Protein AF-A0A8D2J0F1-F1 (afdb_monomer)

Solvent-accessible surface area (backbone atoms only — not comparable to full-atom values): 5374 Å² total; per-residue (Å²): 114,68,67,59,53,54,49,50,53,47,52,52,52,50,50,58,51,47,53,54,52,51,52,62,68,49,42,75,72,42,33,85,76,42,97,65,33,72,52,56,63,52,52,52,51,51,52,54,56,55,60,50,48,56,62,48,50,56,52,47,48,48,72,77,38,76,83,76,68,53,67,66,59,53,51,51,50,55,52,55,73,69,48,77,94,61,82,90,74,131

Secondary structure (DSSP, 8-state):
-HHHHHHHHHHHHHHHHHHHHHHHHHHHHHTTTSTTTTHHHHHHHHHHHHHTHHHHHHHHHHHHSTTSS-HHHHHHHHHHHHS-------

InterPro domains:
  IPR009357 Solute carrier family 52, riboflavin transporter [PF06237] (1-83)
  IPR009357 Solute carrier family 52, riboflavin transporter [PTHR12929] (1-83)

Mean predicted aligned error: 9.8 Å

Organism: Varanus komodoensis (NCBI:txid61221)

Radius of gyration: 17.87 Å; Cα contacts (8 Å, |Δi|>4): 16; chains: 1; bounding box: 42×33×48 Å

Structure (mmCIF, N/CA/C/O backbone):
data_AF-A0A8D2J0F1-F1
#
_entry.id   AF-A0A8D2J0F1-F1
#
loop_
_atom_site.group_PDB
_atom_site.id
_atom_site.type_symbol
_atom_site.label_atom_id
_atom_site.label_alt_id
_atom_site.label_comp_id
_atom_site.label_asym_id
_atom_site.label_entity_id
_atom_site.label_seq_id
_atom_site.pdbx_PDB_ins_code
_atom_site.Cartn_x
_atom_site.Cartn_y
_atom_site.Cartn_z
_atom_site.occupancy
_atom_site.B_iso_or_equiv
_atom_site.auth_seq_id
_atom_site.auth_comp_id
_atom_site.auth_asym_id
_atom_site.auth_atom_id
_atom_site.pdbx_PDB_model_num
ATOM 1 N N . MET A 1 1 ? 4.778 8.326 25.122 1.00 62.69 1 MET A N 1
ATOM 2 C CA . MET A 1 1 ? 4.496 7.047 24.438 1.00 62.69 1 MET A CA 1
ATOM 3 C C . MET A 1 1 ? 3.719 7.258 23.139 1.00 62.69 1 MET A C 1
ATOM 5 O O . MET A 1 1 ? 4.237 6.894 22.096 1.00 62.69 1 MET A O 1
ATOM 9 N N . ALA A 1 2 ? 2.550 7.914 23.159 1.00 76.62 2 ALA A N 1
ATOM 10 C CA . ALA A 1 2 ? 1.722 8.117 21.957 1.00 76.62 2 ALA A CA 1
ATOM 11 C C . ALA A 1 2 ? 2.421 8.877 20.808 1.00 76.62 2 ALA A C 1
ATOM 13 O O . ALA A 1 2 ? 2.309 8.479 19.655 1.00 76.62 2 ALA A O 1
ATOM 14 N N . TRP A 1 3 ? 3.206 9.919 21.109 1.00 86.00 3 TRP A N 1
ATOM 15 C CA . TRP A 1 3 ? 3.905 10.718 20.088 1.00 86.00 3 TRP A CA 1
ATOM 16 C C . TRP A 1 3 ? 4.890 9.899 19.239 1.00 86.00 3 TRP A C 1
ATOM 18 O O . TRP A 1 3 ? 4.983 10.111 18.034 1.00 86.00 3 TRP A O 1
ATOM 28 N N . ALA A 1 4 ? 5.591 8.940 19.852 1.00 88.06 4 ALA A N 1
ATOM 29 C CA . ALA A 1 4 ? 6.554 8.092 19.159 1.00 88.06 4 ALA A CA 1
ATOM 30 C C . ALA A 1 4 ? 5.836 7.124 18.213 1.00 88.06 4 ALA A C 1
ATOM 32 O O . ALA A 1 4 ? 6.272 6.935 17.085 1.00 88.06 4 ALA A O 1
ATOM 33 N N . ILE A 1 5 ? 4.690 6.578 18.634 1.00 89.69 5 ILE A N 1
ATOM 34 C CA . ILE A 1 5 ? 3.850 5.727 17.784 1.00 89.69 5 ILE A CA 1
ATOM 35 C C . ILE A 1 5 ? 3.289 6.523 16.603 1.00 89.69 5 ILE A C 1
ATOM 37 O O . ILE A 1 5 ? 3.394 6.065 15.471 1.00 89.69 5 ILE A O 1
ATOM 41 N N . HIS A 1 6 ? 2.768 7.735 16.825 1.00 87.69 6 HIS A N 1
ATOM 42 C CA . HIS A 1 6 ? 2.303 8.591 15.728 1.00 87.69 6 HIS A CA 1
ATOM 43 C C . HIS A 1 6 ? 3.430 8.948 14.750 1.00 87.69 6 HIS A C 1
ATOM 45 O O . HIS A 1 6 ? 3.207 8.929 13.543 1.00 87.69 6 HIS A O 1
ATOM 51 N N . ALA A 1 7 ? 4.642 9.213 15.250 1.00 91.88 7 ALA A N 1
ATOM 52 C CA . ALA A 1 7 ? 5.808 9.466 14.408 1.00 91.88 7 ALA A CA 1
ATOM 53 C C . ALA A 1 7 ? 6.214 8.228 13.594 1.00 91.88 7 ALA A C 1
ATOM 55 O O . ALA A 1 7 ? 6.454 8.349 12.399 1.00 91.88 7 ALA A O 1
ATOM 56 N N . LEU A 1 8 ? 6.242 7.039 14.203 1.00 88.69 8 LEU A N 1
ATOM 57 C CA . LEU A 1 8 ? 6.558 5.784 13.513 1.00 88.69 8 LEU A CA 1
ATOM 58 C C . LEU A 1 8 ? 5.518 5.440 12.444 1.00 88.69 8 LEU A C 1
ATOM 60 O O . LEU A 1 8 ? 5.888 5.082 11.331 1.00 88.69 8 LEU A O 1
ATOM 64 N N . VAL A 1 9 ? 4.228 5.597 12.753 1.00 88.81 9 VAL A N 1
ATOM 65 C CA . VAL A 1 9 ? 3.134 5.402 11.788 1.00 88.81 9 VAL A CA 1
ATOM 66 C C . VAL A 1 9 ? 3.231 6.419 10.651 1.00 88.81 9 VAL A C 1
ATOM 68 O O . VAL A 1 9 ? 3.091 6.048 9.488 1.00 88.81 9 VAL A O 1
ATOM 71 N N . GLY A 1 10 ? 3.525 7.682 10.971 1.00 90.88 10 GLY A N 1
ATOM 72 C CA . GLY A 1 10 ? 3.754 8.732 9.983 1.00 90.88 10 GLY A CA 1
ATOM 73 C C . GLY A 1 10 ? 4.922 8.399 9.059 1.00 90.88 10 GLY A C 1
ATOM 74 O O . GLY A 1 10 ? 4.744 8.387 7.847 1.00 90.88 10 GLY A O 1
ATOM 75 N N . LEU A 1 11 ? 6.081 8.049 9.623 1.00 89.94 11 LEU A N 1
ATOM 76 C CA . LEU A 1 11 ? 7.283 7.672 8.875 1.00 89.94 11 LEU A CA 1
ATOM 77 C C . LEU A 1 11 ? 7.055 6.435 8.000 1.00 89.94 11 LEU A C 1
ATOM 79 O O . LEU A 1 11 ? 7.458 6.436 6.838 1.00 89.94 11 LEU A O 1
ATOM 83 N N . LEU A 1 12 ? 6.376 5.409 8.522 1.00 87.50 12 LEU A N 1
ATOM 84 C CA . LEU A 1 12 ? 6.021 4.202 7.772 1.00 87.50 12 LEU A CA 1
ATOM 85 C C . LEU A 1 12 ? 5.089 4.530 6.596 1.00 87.50 12 LEU A C 1
ATOM 87 O O . LEU A 1 12 ? 5.315 4.068 5.475 1.00 87.50 12 LEU A O 1
ATOM 91 N N . GLY A 1 13 ? 4.070 5.359 6.835 1.00 87.25 13 GLY A N 1
ATOM 92 C CA . GLY A 1 13 ? 3.138 5.812 5.805 1.00 87.25 13 GLY A CA 1
ATOM 93 C C . GLY A 1 13 ? 3.829 6.644 4.725 1.00 87.25 13 GLY A C 1
ATOM 94 O O . GLY A 1 13 ? 3.702 6.347 3.537 1.00 87.25 13 GLY A O 1
ATOM 95 N N . THR A 1 14 ? 4.627 7.641 5.120 1.00 89.81 14 THR A N 1
ATOM 96 C CA . THR A 1 14 ? 5.375 8.484 4.177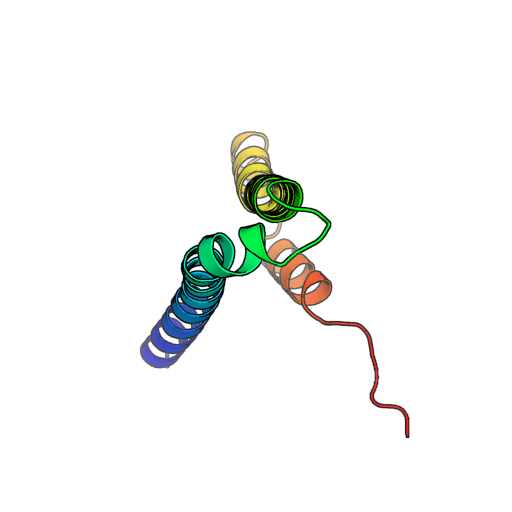 1.00 89.81 14 THR A CA 1
ATOM 97 C C . THR A 1 14 ? 6.441 7.702 3.422 1.00 89.81 14 THR A C 1
ATOM 99 O O . THR A 1 14 ? 6.637 7.961 2.242 1.00 89.81 14 THR A O 1
ATOM 102 N N . GLY A 1 15 ? 7.098 6.726 4.057 1.00 87.69 15 GLY A N 1
ATOM 103 C CA . GLY A 1 15 ? 8.085 5.860 3.411 1.00 87.69 15 GLY A CA 1
ATOM 104 C C . GLY A 1 15 ? 7.456 4.957 2.350 1.00 87.69 15 GLY A C 1
ATOM 105 O O . GLY A 1 15 ? 7.962 4.876 1.233 1.00 87.69 15 GLY A O 1
ATOM 106 N N . SER A 1 16 ? 6.301 4.359 2.662 1.00 86.00 16 SER A N 1
ATOM 107 C CA . SER A 1 16 ? 5.535 3.540 1.710 1.00 86.00 16 SER A CA 1
ATOM 108 C C . SER A 1 16 ? 5.084 4.361 0.496 1.00 86.00 16 SER A C 1
ATOM 110 O O . SER A 1 16 ? 5.216 3.924 -0.646 1.00 86.00 16 SER A O 1
ATOM 112 N N . TRP A 1 17 ? 4.601 5.587 0.726 1.00 85.69 17 TRP A N 1
ATOM 113 C CA . TRP A 1 17 ? 4.189 6.495 -0.346 1.00 85.69 17 TRP A CA 1
ATOM 114 C C . TRP A 1 17 ? 5.376 7.025 -1.163 1.00 85.69 17 TRP A C 1
ATOM 116 O O . TRP A 1 17 ? 5.300 7.103 -2.390 1.00 85.69 17 TRP A O 1
ATOM 126 N N . ALA A 1 18 ? 6.492 7.362 -0.513 1.00 89.50 18 ALA A N 1
ATOM 127 C CA . ALA A 1 18 ? 7.703 7.828 -1.182 1.00 89.50 18 ALA A CA 1
ATOM 128 C C . ALA A 1 18 ? 8.271 6.768 -2.136 1.00 89.50 18 ALA A C 1
ATOM 130 O O . ALA A 1 18 ? 8.663 7.115 -3.247 1.00 89.50 18 ALA A O 1
ATOM 131 N N . ALA A 1 19 ? 8.239 5.488 -1.750 1.00 87.44 19 ALA A N 1
ATOM 132 C CA . ALA A 1 19 ? 8.658 4.386 -2.614 1.00 87.44 19 ALA A CA 1
ATOM 133 C C . ALA A 1 19 ? 7.828 4.319 -3.910 1.00 87.44 19 ALA A C 1
ATOM 135 O O . ALA A 1 19 ? 8.394 4.230 -4.997 1.00 87.44 19 ALA A O 1
ATOM 136 N N . ILE A 1 20 ? 6.498 4.445 -3.815 1.00 87.69 20 ILE A N 1
ATOM 137 C CA . ILE A 1 20 ? 5.611 4.468 -4.990 1.00 87.69 20 ILE A CA 1
ATOM 138 C C . ILE A 1 20 ? 5.944 5.659 -5.900 1.00 87.69 20 ILE A C 1
ATOM 140 O O . ILE A 1 20 ? 6.064 5.490 -7.111 1.00 87.69 20 ILE A O 1
ATOM 144 N N . ASN A 1 21 ? 6.131 6.857 -5.335 1.00 89.56 21 ASN A N 1
ATOM 145 C CA . ASN A 1 21 ? 6.479 8.045 -6.124 1.00 89.56 21 ASN A CA 1
ATOM 146 C C . ASN A 1 21 ? 7.860 7.931 -6.783 1.00 89.56 21 ASN A C 1
ATOM 148 O O . ASN A 1 21 ? 8.012 8.361 -7.922 1.00 89.56 21 ASN A O 1
ATOM 152 N N . GLY A 1 22 ? 8.844 7.331 -6.105 1.00 89.88 22 GLY A N 1
ATOM 153 C CA . GLY A 1 22 ? 10.163 7.057 -6.680 1.00 89.88 22 GLY A CA 1
ATOM 154 C C . GLY A 1 22 ? 10.057 6.184 -7.927 1.00 89.88 22 GLY A C 1
ATOM 155 O O . GLY A 1 22 ? 10.532 6.570 -8.992 1.00 8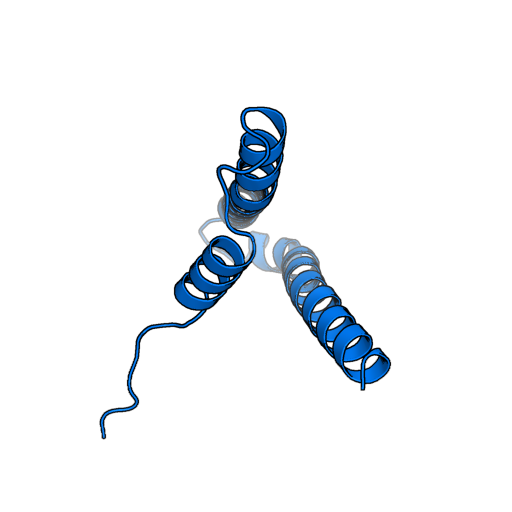9.88 22 GLY A O 1
ATOM 156 N N . VAL A 1 23 ? 9.296 5.090 -7.830 1.00 89.44 23 VAL A N 1
ATOM 157 C CA . VAL A 1 23 ? 9.025 4.202 -8.966 1.00 89.44 23 VAL A CA 1
ATOM 158 C C . VAL A 1 23 ? 8.362 4.959 -10.124 1.00 89.44 23 VAL A C 1
ATOM 160 O O . VAL A 1 23 ? 8.765 4.786 -11.269 1.00 89.44 23 VAL A O 1
ATOM 163 N N . TRP A 1 24 ? 7.404 5.852 -9.853 1.00 87.19 24 TRP A N 1
ATOM 164 C CA . TRP A 1 24 ? 6.766 6.686 -10.884 1.00 87.19 24 TRP A CA 1
ATOM 165 C C . TRP A 1 24 ? 7.710 7.681 -11.570 1.00 87.19 24 TRP A C 1
ATOM 167 O O . TRP A 1 24 ? 7.512 7.979 -12.746 1.00 87.19 24 TRP A O 1
ATOM 177 N N . VAL A 1 25 ? 8.720 8.194 -10.866 1.00 90.75 25 VAL A N 1
ATOM 178 C CA . VAL A 1 25 ? 9.737 9.091 -11.444 1.00 90.75 25 VAL A CA 1
ATOM 179 C C . VAL A 1 25 ? 10.734 8.313 -12.303 1.00 90.75 25 VAL A C 1
ATOM 181 O O . VAL A 1 25 ? 11.172 8.807 -13.340 1.00 90.75 25 VAL A O 1
ATOM 184 N N . GLU A 1 26 ? 11.072 7.089 -11.902 1.00 88.62 26 GLU A N 1
ATOM 185 C CA . GLU A 1 26 ? 12.017 6.227 -12.620 1.00 88.62 26 GLU A CA 1
ATOM 186 C C . GLU A 1 26 ? 11.382 5.532 -13.833 1.00 88.62 26 GLU A C 1
ATOM 188 O O . GLU A 1 26 ? 12.054 5.244 -14.825 1.00 88.62 26 GLU A O 1
ATOM 193 N N . LEU A 1 27 ? 10.070 5.301 -13.801 1.00 86.19 27 LEU A N 1
ATOM 194 C CA . LEU A 1 27 ? 9.353 4.553 -14.830 1.00 86.19 27 LEU A CA 1
ATOM 195 C C . LEU A 1 27 ? 9.475 5.129 -16.252 1.00 86.19 27 LEU A C 1
ATOM 197 O O . LEU A 1 27 ? 9.777 4.363 -17.166 1.00 86.19 27 LEU A O 1
ATOM 201 N N . PRO A 1 28 ? 9.307 6.445 -16.485 1.00 82.88 28 PRO A N 1
ATOM 202 C CA . PRO A 1 28 ? 9.476 7.048 -17.807 1.00 82.88 28 PRO A CA 1
ATOM 203 C C . PRO A 1 28 ? 10.889 6.894 -18.381 1.00 82.88 28 PRO A C 1
ATOM 205 O O . PRO A 1 28 ? 11.051 6.909 -19.598 1.00 82.88 28 PRO A O 1
ATOM 208 N N . LEU A 1 29 ? 11.905 6.737 -17.525 1.00 85.25 29 LEU A N 1
ATOM 209 C CA . LEU A 1 29 ? 13.291 6.499 -17.939 1.00 85.25 29 LEU A CA 1
ATOM 210 C C . LEU A 1 29 ? 13.530 5.026 -18.312 1.00 85.25 29 LEU A C 1
ATOM 212 O O . LEU A 1 29 ? 14.379 4.736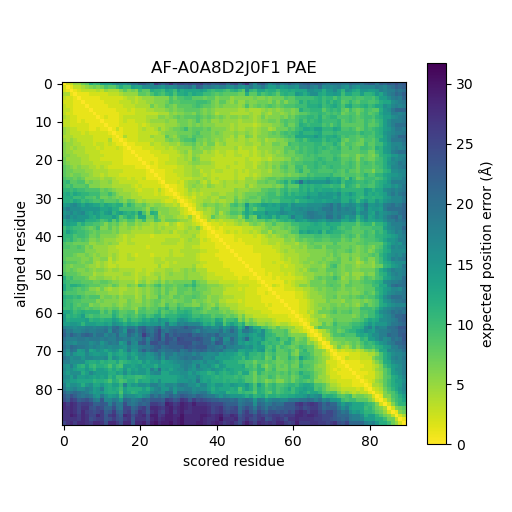 -19.153 1.00 85.25 29 LEU A O 1
ATOM 216 N N . LEU A 1 30 ? 12.761 4.103 -17.723 1.00 83.44 30 LEU A N 1
ATOM 217 C CA . LEU A 1 30 ? 12.822 2.663 -17.994 1.00 83.44 30 LEU A CA 1
ATOM 218 C C . LEU A 1 30 ? 12.008 2.249 -19.229 1.00 83.44 30 LEU A C 1
ATOM 220 O O . LEU A 1 30 ? 12.438 1.364 -19.965 1.00 83.44 30 LEU A O 1
ATOM 224 N N . VAL A 1 31 ? 10.872 2.906 -19.496 1.00 83.81 31 VAL A N 1
ATOM 225 C CA . VAL A 1 31 ? 9.964 2.603 -20.625 1.00 83.81 31 VAL A CA 1
ATOM 226 C C . VAL A 1 31 ? 10.666 2.497 -21.994 1.00 83.81 31 VAL A C 1
ATOM 228 O O . VAL A 1 31 ? 10.323 1.583 -22.739 1.00 83.81 31 VAL A O 1
ATOM 231 N N . PRO A 1 32 ? 11.643 3.353 -22.360 1.00 81.12 32 PRO A N 1
ATOM 232 C CA . PRO A 1 32 ? 12.341 3.252 -23.647 1.00 81.12 32 PRO A CA 1
ATOM 233 C C . PRO A 1 32 ? 13.284 2.046 -23.763 1.00 81.12 32 PRO A C 1
ATOM 235 O O . PRO A 1 32 ? 13.624 1.649 -24.874 1.00 81.12 32 PRO A O 1
ATOM 238 N N . SER A 1 33 ? 13.737 1.500 -22.631 1.00 80.00 33 SER A N 1
ATOM 239 C CA . SER A 1 33 ? 14.729 0.416 -22.575 1.00 80.00 33 SER A CA 1
ATOM 240 C C . SER A 1 33 ? 14.099 -0.948 -22.277 1.00 80.00 33 SER A C 1
ATOM 242 O O . SER A 1 33 ? 14.712 -1.981 -22.540 1.00 80.00 33 SER A O 1
ATOM 244 N N . ALA A 1 34 ? 12.891 -0.957 -21.710 1.00 80.81 34 ALA A N 1
ATOM 245 C CA . ALA A 1 34 ? 12.176 -2.161 -21.323 1.00 80.81 34 ALA A CA 1
ATOM 246 C C . ALA A 1 34 ? 11.408 -2.765 -22.517 1.00 80.81 34 ALA A C 1
ATOM 248 O O . ALA A 1 34 ? 10.673 -2.041 -23.196 1.00 80.81 34 ALA A O 1
ATOM 249 N N . PRO A 1 35 ? 11.511 -4.083 -22.765 1.00 80.19 35 PRO A N 1
ATOM 250 C CA . PRO A 1 35 ? 10.779 -4.742 -23.847 1.00 80.19 35 PRO A CA 1
ATOM 251 C C . PRO A 1 35 ? 9.249 -4.680 -23.669 1.00 80.19 35 PRO A C 1
ATOM 253 O O . PRO A 1 35 ? 8.516 -4.814 -24.646 1.00 80.19 35 PRO A O 1
ATOM 256 N N . GLU A 1 36 ? 8.752 -4.442 -22.450 1.00 80.06 36 GLU A N 1
ATOM 257 C CA . GLU A 1 36 ? 7.326 -4.322 -22.120 1.00 80.06 36 GLU A CA 1
ATOM 258 C C . GLU A 1 36 ? 6.756 -2.901 -22.319 1.00 80.06 36 GLU A C 1
ATOM 260 O O . GLU A 1 36 ? 5.534 -2.713 -22.318 1.00 80.06 36 GLU A O 1
ATOM 265 N N . GLY A 1 37 ? 7.610 -1.883 -22.482 1.00 83.06 37 GLY A N 1
ATOM 266 C CA . GLY A 1 37 ? 7.205 -0.492 -22.706 1.00 83.06 37 GLY A CA 1
ATOM 267 C C . GLY A 1 37 ? 6.176 0.031 -21.691 1.00 83.06 37 GLY A C 1
ATOM 268 O O . GLY A 1 37 ? 6.365 -0.036 -20.477 1.00 83.06 37 GLY A O 1
ATOM 269 N N . TRP A 1 38 ? 5.048 0.556 -22.184 1.00 84.19 38 TRP A N 1
ATOM 270 C CA . TRP A 1 38 ? 3.989 1.171 -21.363 1.00 84.19 38 TRP A CA 1
ATOM 271 C C . TRP A 1 38 ? 3.092 0.176 -20.605 1.00 84.19 38 TRP A C 1
ATOM 273 O O . TRP A 1 38 ? 2.207 0.597 -19.850 1.00 84.19 38 TRP A O 1
ATOM 283 N N . LEU A 1 39 ? 3.317 -1.134 -20.742 1.00 86.19 39 LEU A N 1
ATOM 284 C CA . LEU A 1 39 ? 2.612 -2.135 -19.934 1.00 86.19 39 LEU A CA 1
ATOM 285 C C . LEU A 1 39 ? 3.032 -2.080 -18.459 1.00 86.19 39 LEU A C 1
ATOM 287 O O . LEU A 1 39 ? 2.187 -2.278 -17.589 1.00 86.19 39 LEU A O 1
ATOM 291 N N . LEU A 1 40 ? 4.292 -1.735 -18.174 1.00 85.06 40 LEU A N 1
ATOM 292 C CA . LEU A 1 40 ? 4.821 -1.544 -16.817 1.00 85.06 40 LEU A CA 1
ATOM 293 C C . LEU A 1 40 ? 4.035 -0.481 -16.009 1.00 85.06 40 LEU A C 1
ATOM 295 O O . LEU A 1 40 ? 3.467 -0.836 -14.973 1.00 85.06 40 LEU A O 1
ATOM 299 N N . PRO A 1 41 ? 3.910 0.784 -16.472 1.00 86.31 41 PRO A N 1
ATOM 300 C CA . PRO A 1 41 ? 3.128 1.810 -15.769 1.00 86.31 41 PRO A CA 1
ATOM 301 C C . PRO A 1 41 ? 1.649 1.443 -15.642 1.00 86.31 41 PRO A C 1
ATOM 303 O O . PRO A 1 41 ? 1.007 1.725 -14.627 1.00 86.31 41 PRO A O 1
ATOM 306 N N . SER A 1 42 ? 1.100 0.807 -16.679 1.00 88.94 42 SER A N 1
ATOM 307 C CA . SER A 1 42 ? -0.313 0.427 -16.729 1.00 88.94 42 SER A CA 1
ATOM 308 C C . SER A 1 42 ? -0.637 -0.654 -15.693 1.00 88.94 42 SER A C 1
ATOM 310 O O . SER A 1 42 ? -1.597 -0.515 -14.937 1.00 88.94 42 SER A O 1
ATOM 312 N N . CYS A 1 43 ? 0.200 -1.692 -15.596 1.00 88.12 43 CYS A N 1
ATOM 313 C CA . CYS A 1 43 ? 0.081 -2.741 -14.583 1.00 88.12 43 CYS A CA 1
ATOM 314 C C . CYS A 1 43 ? 0.215 -2.163 -13.167 1.00 88.12 43 CYS A C 1
ATOM 316 O O . CYS A 1 43 ? -0.609 -2.440 -12.294 1.00 88.12 43 CYS A O 1
ATOM 318 N N . LEU A 1 44 ? 1.198 -1.284 -12.960 1.00 88.62 44 LEU A N 1
ATOM 319 C CA . LEU A 1 44 ? 1.433 -0.639 -11.673 1.00 88.62 44 LEU A CA 1
ATOM 320 C C . LEU A 1 44 ? 0.236 0.213 -11.229 1.00 88.62 44 LEU A C 1
ATOM 322 O O . LEU A 1 44 ? -0.186 0.136 -10.076 1.00 88.62 44 LEU A O 1
ATOM 326 N N . THR A 1 45 ? -0.374 0.959 -12.152 1.00 89.94 45 THR A N 1
ATOM 327 C CA . THR A 1 45 ? -1.593 1.734 -11.879 1.00 89.94 45 THR A CA 1
ATOM 328 C C . THR A 1 45 ? -2.740 0.825 -11.441 1.00 89.94 45 THR A C 1
ATOM 330 O O . THR A 1 45 ? -3.397 1.107 -10.442 1.00 89.94 45 THR A O 1
ATOM 333 N N . VAL A 1 46 ? -2.964 -0.296 -12.135 1.00 91.50 46 VAL A N 1
ATOM 334 C CA . VAL A 1 46 ? -4.017 -1.258 -11.771 1.00 91.50 46 VAL A CA 1
ATOM 335 C C . VAL A 1 46 ? -3.778 -1.832 -10.373 1.00 91.50 46 VAL A C 1
ATOM 337 O O . VAL A 1 46 ? -4.709 -1.874 -9.572 1.00 91.50 46 VAL A O 1
ATOM 340 N N . ILE A 1 47 ? -2.542 -2.208 -10.039 1.00 88.81 47 ILE A N 1
ATOM 341 C CA . ILE A 1 47 ? -2.200 -2.737 -8.711 1.00 88.81 47 ILE A CA 1
ATOM 342 C C . ILE A 1 47 ? -2.425 -1.681 -7.616 1.00 88.81 47 ILE A C 1
ATOM 344 O O . ILE A 1 47 ? -2.998 -2.007 -6.577 1.00 88.81 47 ILE A O 1
ATOM 348 N N . ILE A 1 48 ? -2.063 -0.412 -7.847 1.00 88.56 48 ILE A N 1
ATOM 349 C CA . ILE A 1 48 ? -2.345 0.685 -6.901 1.00 88.56 48 ILE A CA 1
ATOM 350 C C . ILE A 1 48 ? -3.855 0.855 -6.693 1.00 88.56 48 ILE A C 1
ATOM 352 O O . ILE A 1 48 ? -4.321 1.011 -5.564 1.00 88.56 48 ILE A O 1
ATOM 356 N N . GLN A 1 49 ? -4.649 0.795 -7.761 1.00 89.12 49 GLN A N 1
ATOM 357 C CA . GLN A 1 49 ? -6.105 0.887 -7.643 1.00 89.12 49 GLN A CA 1
ATOM 358 C C . GLN A 1 49 ? -6.687 -0.304 -6.871 1.00 89.12 49 GLN A C 1
ATOM 360 O O . GLN A 1 49 ? -7.559 -0.113 -6.024 1.00 89.12 49 GLN A O 1
ATOM 365 N N . LEU A 1 50 ? -6.168 -1.513 -7.093 1.00 88.94 50 LEU A N 1
ATOM 366 C CA . LEU A 1 50 ? -6.549 -2.702 -6.330 1.00 88.94 50 LEU A CA 1
ATOM 367 C C . LEU A 1 50 ? -6.160 -2.588 -4.849 1.00 88.94 50 LEU A C 1
ATOM 369 O O . LEU A 1 50 ? -6.938 -2.992 -3.989 1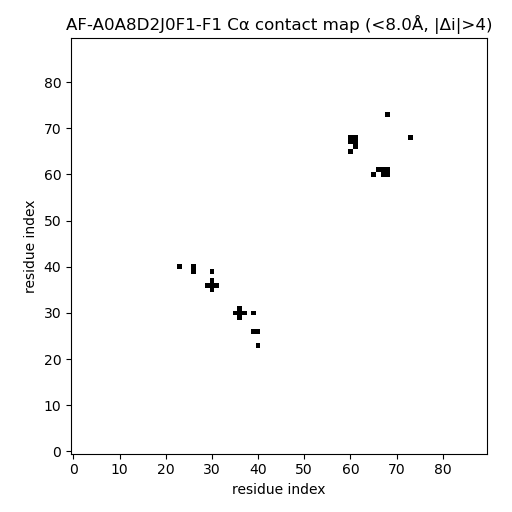.00 88.94 50 LEU A O 1
ATOM 373 N N . ALA A 1 51 ? -5.023 -1.969 -4.524 1.00 85.94 51 A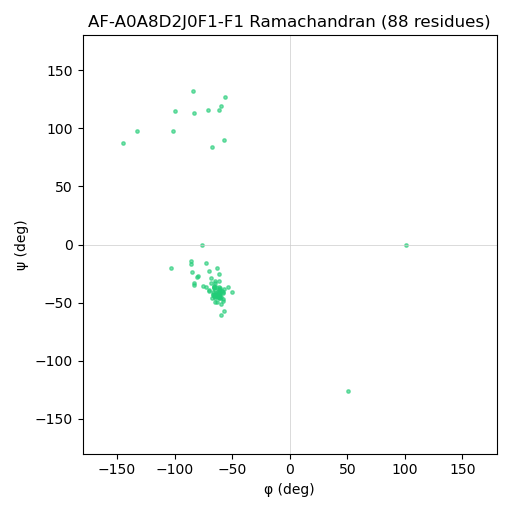LA A N 1
ATOM 374 C CA . ALA A 1 51 ? -4.622 -1.725 -3.137 1.00 85.94 51 ALA A CA 1
ATOM 375 C C . ALA A 1 51 ? -5.620 -0.820 -2.382 1.00 85.94 51 ALA A C 1
ATOM 377 O O . ALA A 1 51 ? -5.852 -1.012 -1.189 1.00 85.94 51 ALA A O 1
ATOM 378 N N . ASN A 1 52 ? -6.284 0.111 -3.077 1.00 86.62 52 ASN A N 1
ATOM 379 C CA . ASN A 1 52 ? -7.331 0.959 -2.494 1.00 86.62 52 ASN A CA 1
ATOM 380 C C . ASN A 1 52 ? -8.652 0.212 -2.216 1.00 86.62 52 ASN A C 1
ATOM 382 O O . ASN A 1 52 ? -9.480 0.697 -1.441 1.00 86.62 52 ASN A O 1
ATOM 386 N N . VAL A 1 53 ? -8.852 -0.982 -2.791 1.00 86.75 53 VAL A N 1
ATOM 387 C CA . VAL A 1 53 ? -10.047 -1.807 -2.536 1.00 86.75 53 VAL A CA 1
ATOM 388 C C . VAL A 1 53 ? -10.098 -2.269 -1.079 1.00 86.75 53 VAL A C 1
ATOM 390 O O . VAL A 1 53 ? -11.185 -2.339 -0.516 1.00 86.75 53 VAL A O 1
ATOM 393 N N . GLY A 1 54 ? -8.952 -2.518 -0.436 1.00 81.50 54 GLY A N 1
ATOM 394 C CA . GLY A 1 54 ? -8.887 -2.925 0.974 1.00 81.50 54 GLY A CA 1
ATOM 395 C C . GLY A 1 54 ? -9.510 -1.890 1.925 1.00 81.50 54 GLY A C 1
ATOM 396 O O . GLY A 1 54 ? -10.507 -2.196 2.585 1.00 81.50 54 GLY A O 1
ATOM 397 N N . PRO A 1 55 ? -8.998 -0.644 1.967 1.00 82.38 55 PRO A N 1
ATOM 398 C CA . PRO A 1 55 ? -9.591 0.436 2.756 1.00 82.38 55 PRO A CA 1
ATOM 399 C C . PRO A 1 55 ? -11.055 0.724 2.398 1.00 82.38 55 PRO A C 1
ATOM 401 O O . PRO A 1 55 ? -11.876 0.966 3.287 1.00 82.38 55 PRO A O 1
ATOM 404 N N . LEU A 1 56 ? -11.408 0.663 1.108 1.00 83.38 56 LEU A N 1
ATOM 405 C CA . LEU A 1 56 ? -12.783 0.862 0.650 1.00 83.38 56 LEU A CA 1
ATOM 406 C C . LEU A 1 56 ? -13.721 -0.233 1.177 1.00 83.38 56 LEU A C 1
ATOM 408 O O . LEU A 1 56 ? -14.807 0.081 1.659 1.00 83.38 56 LEU A O 1
ATOM 412 N N . ALA A 1 57 ? -13.300 -1.497 1.138 1.00 82.50 57 ALA A N 1
ATOM 413 C CA . ALA A 1 57 ? -14.063 -2.627 1.655 1.00 82.50 57 ALA A CA 1
ATOM 414 C C . ALA A 1 57 ? -14.268 -2.523 3.173 1.00 82.50 57 ALA A C 1
ATOM 416 O O . ALA A 1 57 ? -15.389 -2.708 3.646 1.00 82.50 57 ALA A O 1
ATOM 417 N N . VAL A 1 58 ? -13.228 -2.149 3.931 1.00 79.00 58 VAL A N 1
ATOM 418 C CA . VAL A 1 58 ? -13.325 -1.909 5.385 1.00 79.00 58 VAL A CA 1
ATOM 419 C C . VAL A 1 58 ? -14.299 -0.770 5.693 1.00 79.00 58 VAL A C 1
ATOM 421 O O . VAL A 1 58 ? -15.139 -0.891 6.589 1.00 79.00 58 VAL A O 1
ATOM 424 N N . THR A 1 59 ? -14.225 0.319 4.925 1.00 82.00 59 THR A N 1
ATOM 425 C CA . THR A 1 59 ? -15.114 1.480 5.070 1.00 82.00 59 THR A CA 1
ATOM 426 C C . THR A 1 59 ? -16.562 1.115 4.738 1.00 82.00 59 THR A C 1
ATOM 428 O O . THR A 1 59 ? -17.481 1.478 5.473 1.00 82.00 59 THR A O 1
ATOM 431 N N . LEU A 1 60 ? -16.786 0.366 3.656 1.00 82.06 60 LEU A N 1
ATOM 432 C CA . LEU A 1 60 ? -18.115 -0.069 3.234 1.00 82.06 60 LEU A CA 1
ATOM 433 C C . LEU A 1 60 ? -18.731 -1.045 4.242 1.00 82.06 60 LEU A C 1
ATOM 435 O O . LEU A 1 60 ? -19.896 -0.900 4.597 1.00 82.06 60 LEU A O 1
ATOM 439 N N . ALA A 1 61 ? -17.953 -1.996 4.755 1.00 80.81 61 ALA A N 1
ATOM 440 C CA . ALA A 1 61 ? -18.409 -2.929 5.777 1.00 80.81 61 ALA A CA 1
ATOM 441 C C . ALA A 1 61 ? -18.807 -2.209 7.079 1.00 80.81 61 ALA A C 1
ATOM 443 O O . ALA A 1 61 ? -19.875 -2.496 7.622 1.00 80.81 61 ALA A O 1
ATOM 444 N N . HIS A 1 62 ? -18.039 -1.200 7.511 1.00 79.56 62 HIS A N 1
ATOM 445 C CA . HIS A 1 62 ? -18.427 -0.328 8.628 1.00 79.56 62 HIS A CA 1
ATOM 446 C C . HIS A 1 62 ? -19.723 0.449 8.361 1.00 79.56 62 HIS A C 1
ATOM 448 O O . HIS A 1 62 ? -20.540 0.616 9.266 1.00 79.56 62 HIS A O 1
ATOM 454 N N . ARG A 1 63 ? -19.935 0.921 7.125 1.00 78.50 63 ARG A N 1
ATOM 455 C CA . ARG A 1 63 ? -21.146 1.663 6.731 1.00 78.50 63 ARG A CA 1
ATOM 456 C C . ARG A 1 63 ? -22.388 0.780 6.627 1.00 78.50 63 ARG A C 1
ATOM 458 O O . ARG A 1 63 ? -23.472 1.245 6.961 1.00 78.50 63 ARG A O 1
ATOM 465 N N . LEU A 1 64 ? -22.248 -0.457 6.151 1.00 80.94 64 LEU A N 1
ATOM 466 C CA . LEU A 1 64 ? -23.370 -1.377 5.945 1.00 80.94 64 LEU A CA 1
ATOM 467 C C . LEU A 1 64 ? -23.775 -2.115 7.227 1.00 80.94 64 LEU A C 1
ATOM 469 O O . LEU A 1 64 ? -24.955 -2.415 7.398 1.00 80.94 64 LEU A O 1
ATOM 473 N N . ARG A 1 65 ? -22.824 -2.422 8.121 1.00 73.38 65 ARG A N 1
ATOM 474 C CA . ARG A 1 65 ? -23.085 -3.081 9.412 1.00 73.38 65 ARG A CA 1
ATOM 475 C C . ARG A 1 65 ? -22.137 -2.563 10.504 1.00 73.38 65 ARG A C 1
ATOM 477 O O . ARG A 1 65 ? -21.098 -3.180 10.753 1.00 73.38 65 ARG A O 1
ATOM 484 N N . PRO A 1 66 ? -22.498 -1.467 11.193 1.00 69.06 66 PRO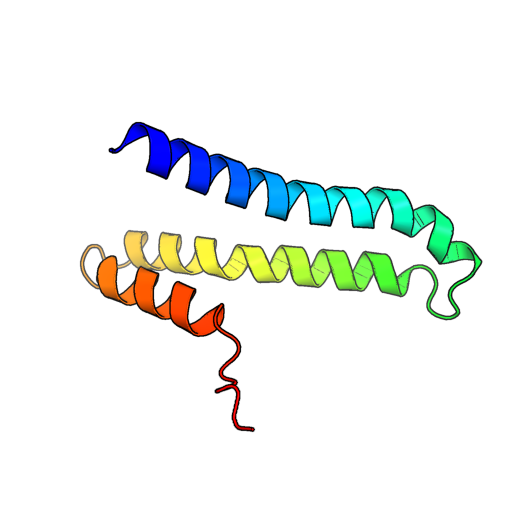 A N 1
ATOM 485 C CA . PRO A 1 66 ? -21.733 -0.983 12.337 1.00 69.06 66 PRO A CA 1
ATOM 486 C C . PRO A 1 66 ? -21.693 -2.074 13.424 1.00 69.06 66 PRO A C 1
ATOM 488 O O . PRO A 1 66 ? -22.744 -2.503 13.894 1.00 69.06 66 PRO A O 1
ATOM 491 N N . GLY A 1 67 ? -20.499 -2.557 13.789 1.00 67.50 67 GLY A N 1
ATOM 492 C CA . GLY A 1 67 ? -20.295 -3.581 14.830 1.00 67.50 67 GLY A CA 1
ATOM 493 C C . GLY A 1 67 ? -20.047 -5.016 14.343 1.00 67.50 67 GLY A C 1
ATOM 494 O O . GLY A 1 67 ? -19.863 -5.905 15.166 1.00 67.50 67 GLY A O 1
ATOM 495 N N . TRP A 1 68 ? -20.028 -5.265 13.028 1.00 65.00 68 TRP A N 1
ATOM 496 C CA . TRP A 1 68 ? -19.673 -6.583 12.468 1.00 65.00 68 TRP A CA 1
ATOM 497 C C . TRP A 1 68 ? -18.166 -6.797 12.286 1.00 65.00 68 TRP A C 1
ATOM 499 O O . TRP A 1 68 ? -17.710 -7.936 12.220 1.00 65.00 68 TRP A O 1
ATOM 509 N N . LEU A 1 69 ? -17.401 -5.711 12.176 1.00 64.75 69 LEU A N 1
ATOM 510 C CA . LEU A 1 69 ? -15.948 -5.751 12.102 1.00 64.75 69 LEU A CA 1
ATOM 511 C C . LEU A 1 69 ? -15.377 -5.422 13.475 1.00 64.75 69 LEU A C 1
ATOM 513 O O . LEU A 1 69 ? -15.533 -4.304 13.959 1.00 64.75 69 LEU A O 1
ATOM 517 N N . ASP A 1 70 ? -14.711 -6.398 14.079 1.00 67.94 70 ASP A N 1
ATOM 518 C CA . ASP A 1 70 ? -13.814 -6.144 15.195 1.00 67.94 70 ASP A CA 1
ATOM 519 C C . ASP A 1 70 ? -12.565 -5.432 14.652 1.00 67.94 70 ASP A C 1
ATOM 521 O O . ASP A 1 70 ? -11.835 -5.992 13.828 1.00 67.94 70 ASP A O 1
ATOM 525 N N . GLU A 1 71 ? -12.337 -4.183 15.070 1.00 69.62 71 GLU A N 1
ATOM 526 C CA . GLU A 1 71 ? -11.159 -3.398 14.671 1.00 69.62 71 GLU A CA 1
ATOM 527 C C . GLU A 1 71 ? -9.868 -4.164 14.965 1.00 69.62 71 GLU A C 1
ATOM 529 O O . GLU A 1 71 ? -8.938 -4.144 14.159 1.00 69.62 71 GLU A O 1
ATOM 534 N N . VAL A 1 72 ? -9.841 -4.903 16.077 1.00 70.38 72 VAL A N 1
ATOM 535 C CA . VAL A 1 72 ? -8.699 -5.720 16.482 1.00 70.38 72 VAL A CA 1
ATOM 536 C C . VAL A 1 72 ? -8.473 -6.853 15.475 1.00 70.38 72 VAL A C 1
ATOM 538 O O . VAL A 1 72 ? -7.369 -6.989 14.946 1.00 70.38 72 VAL A O 1
ATOM 541 N N . GLY A 1 73 ? -9.515 -7.611 15.121 1.00 69.62 73 GLY A N 1
ATOM 542 C CA . GLY A 1 73 ? -9.463 -8.634 14.072 1.00 69.62 73 GLY A CA 1
ATOM 543 C C . GLY A 1 73 ? -9.045 -8.102 12.693 1.00 69.62 73 GLY A C 1
ATOM 544 O O . GLY A 1 73 ? -8.237 -8.735 12.012 1.00 69.62 73 GLY A O 1
ATOM 545 N N . ALA A 1 74 ? -9.526 -6.922 12.290 1.00 71.25 74 ALA A N 1
ATOM 546 C CA . ALA A 1 74 ? -9.142 -6.295 11.024 1.00 71.25 74 ALA A CA 1
ATOM 547 C C . ALA A 1 74 ? -7.663 -5.867 11.009 1.00 71.25 74 ALA A C 1
ATOM 549 O O . ALA A 1 74 ? -6.967 -6.090 10.016 1.00 71.25 74 ALA A O 1
ATOM 550 N N . ILE A 1 75 ? -7.164 -5.311 12.119 1.00 73.94 75 ILE A N 1
ATOM 551 C CA . ILE A 1 75 ? -5.750 -4.949 12.292 1.00 73.94 75 ILE A CA 1
ATOM 552 C C . ILE A 1 75 ? -4.865 -6.201 12.244 1.00 73.94 75 ILE A C 1
ATOM 554 O O . ILE A 1 75 ? -3.856 -6.202 11.540 1.00 73.94 75 ILE A O 1
ATOM 558 N N . TYR A 1 76 ? -5.248 -7.288 12.925 1.00 70.75 76 TYR A N 1
ATOM 559 C CA . TYR A 1 76 ? -4.503 -8.551 12.878 1.00 70.75 76 TYR A CA 1
ATOM 560 C C . TYR A 1 76 ? -4.527 -9.209 11.497 1.00 70.75 76 TYR A C 1
ATOM 562 O O . TYR A 1 76 ? -3.509 -9.753 11.076 1.00 70.75 76 TYR A O 1
ATOM 570 N N . ALA A 1 77 ? -5.640 -9.131 10.765 1.00 73.06 77 ALA A N 1
ATOM 571 C CA . ALA A 1 77 ? -5.716 -9.622 9.392 1.00 73.06 77 ALA A CA 1
ATOM 572 C C . ALA A 1 77 ? -4.797 -8.821 8.452 1.00 73.06 77 ALA A C 1
ATOM 574 O O . ALA A 1 77 ? -4.053 -9.414 7.676 1.00 73.06 77 ALA A O 1
ATOM 575 N N . LEU A 1 78 ? -4.79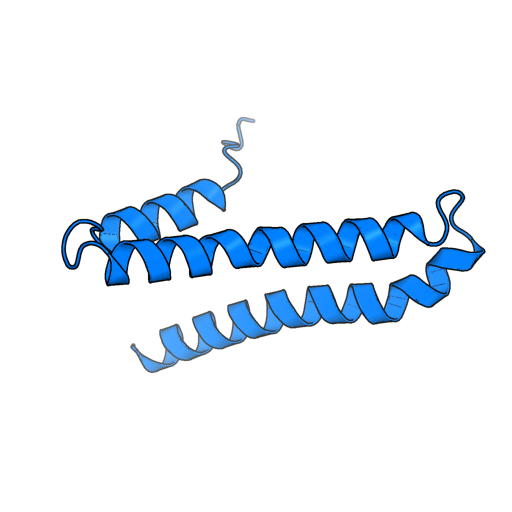0 -7.487 8.561 1.00 71.00 78 LEU A N 1
ATOM 576 C CA . LEU A 1 78 ? -3.881 -6.612 7.809 1.00 71.00 78 LEU A CA 1
ATOM 577 C C . LEU A 1 78 ? -2.408 -6.889 8.138 1.00 71.00 78 LEU A C 1
ATOM 579 O O . LEU A 1 78 ? -1.588 -7.000 7.229 1.00 71.00 78 LEU A O 1
ATOM 583 N N . LEU A 1 79 ? -2.075 -7.048 9.422 1.00 72.81 79 LEU A N 1
ATOM 584 C CA . LEU A 1 79 ? -0.727 -7.412 9.865 1.00 72.81 79 LEU A CA 1
ATOM 585 C C . LEU A 1 79 ? -0.322 -8.804 9.364 1.00 72.81 79 LEU A C 1
ATOM 587 O O . LEU A 1 79 ? 0.791 -8.967 8.878 1.00 72.81 79 LEU A O 1
ATOM 591 N N . GLY A 1 80 ? -1.218 -9.791 9.428 1.00 74.00 80 GLY A N 1
ATOM 592 C CA . GLY A 1 80 ? -0.966 -11.152 8.949 1.00 74.00 80 GLY A CA 1
ATOM 593 C C . GLY A 1 80 ? -0.766 -11.238 7.436 1.00 74.00 80 GLY A C 1
ATOM 594 O O . GLY A 1 80 ? 0.088 -11.990 6.983 1.00 74.00 80 GLY A O 1
ATOM 595 N N . LEU A 1 81 ? -1.494 -10.434 6.655 1.00 71.25 81 LEU A N 1
ATOM 596 C CA . LEU A 1 81 ? -1.292 -10.321 5.206 1.00 71.25 81 LEU A CA 1
ATOM 597 C C . LEU A 1 81 ? 0.048 -9.657 4.844 1.00 71.25 81 LEU A C 1
ATOM 599 O O . LEU A 1 81 ? 0.599 -9.942 3.784 1.00 71.25 81 LEU A O 1
ATOM 603 N N . GLY A 1 82 ? 0.561 -8.772 5.704 1.00 63.44 82 GLY A N 1
ATOM 604 C CA . GLY A 1 82 ? 1.833 -8.072 5.505 1.00 63.44 82 GLY A CA 1
ATOM 605 C C . GLY A 1 82 ? 3.069 -8.843 5.977 1.00 63.44 82 GLY A C 1
ATOM 606 O O . GLY A 1 82 ? 4.179 -8.496 5.579 1.00 63.44 82 GLY A O 1
ATOM 607 N N . VAL A 1 83 ? 2.905 -9.877 6.807 1.00 69.75 83 VAL A N 1
ATOM 608 C CA . VAL A 1 83 ? 4.002 -10.763 7.210 1.00 69.75 83 VAL A CA 1
ATOM 609 C C . VAL A 1 83 ? 4.187 -11.815 6.113 1.00 69.75 83 VAL A C 1
ATOM 611 O O . VAL A 1 83 ? 3.317 -12.673 5.949 1.00 69.75 83 VAL A O 1
ATOM 614 N N . PRO A 1 84 ? 5.315 -11.823 5.374 1.00 55.12 84 PRO A N 1
ATOM 615 C CA . PRO A 1 84 ? 5.673 -13.006 4.617 1.00 55.12 84 PRO A CA 1
ATOM 616 C C . PRO A 1 84 ? 5.865 -14.118 5.645 1.00 55.12 84 PRO A C 1
ATOM 618 O O . PRO A 1 84 ? 6.727 -14.035 6.521 1.00 55.12 84 PRO A O 1
ATOM 621 N N . SER A 1 85 ? 5.019 -15.139 5.582 1.00 51.38 85 SER A N 1
ATOM 622 C CA . SER A 1 85 ? 5.169 -16.356 6.368 1.00 51.38 85 SER A CA 1
ATOM 623 C C . SER A 1 85 ? 6.411 -17.104 5.883 1.00 51.38 85 SER A C 1
ATOM 625 O O . SER A 1 85 ? 6.354 -18.001 5.054 1.00 51.38 85 SER A O 1
ATOM 627 N N . GLY A 1 86 ? 7.561 -16.697 6.403 1.00 45.44 86 GLY A N 1
ATOM 628 C CA . GLY A 1 86 ? 8.814 -17.416 6.304 1.00 45.44 86 GLY A CA 1
ATOM 629 C C . GLY A 1 86 ? 9.435 -17.458 7.691 1.00 45.44 86 GLY A C 1
ATOM 630 O O . GLY A 1 86 ? 10.055 -16.470 8.087 1.00 45.44 86 GLY A O 1
ATOM 631 N N . PRO A 1 87 ? 9.283 -18.549 8.465 1.00 48.81 87 PRO A N 1
ATOM 632 C CA . PRO A 1 87 ? 10.252 -18.802 9.510 1.00 48.81 87 PRO A CA 1
ATOM 633 C C . PRO A 1 87 ? 11.619 -18.856 8.829 1.00 48.81 87 PRO A C 1
ATOM 635 O O . PRO A 1 87 ? 11.819 -19.587 7.860 1.00 48.81 87 PRO A O 1
ATOM 638 N N . ALA A 1 88 ? 12.550 -18.056 9.333 1.00 48.88 88 ALA A N 1
ATOM 639 C CA . ALA A 1 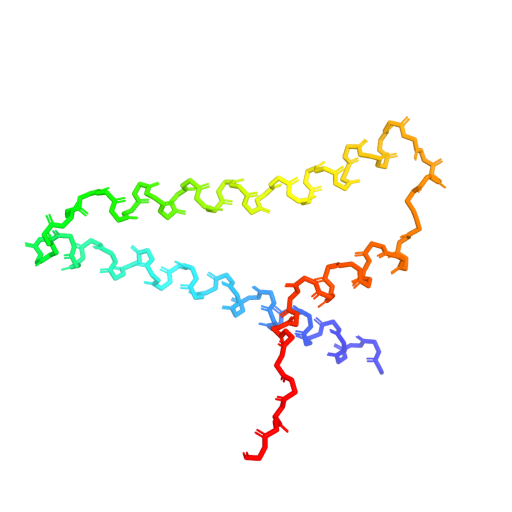88 ? 13.962 -18.310 9.154 1.00 48.88 88 ALA A CA 1
ATOM 640 C C . ALA A 1 88 ? 14.249 -19.712 9.718 1.00 48.88 88 ALA A C 1
ATOM 642 O O . ALA A 1 88 ? 14.488 -19.875 10.912 1.00 48.88 88 ALA A O 1
ATOM 643 N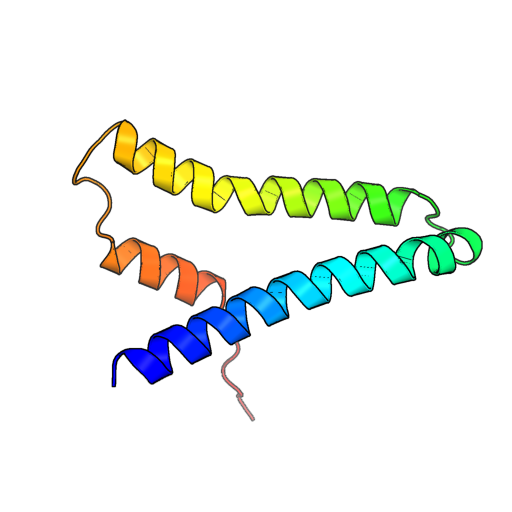 N . SER A 1 89 ? 14.141 -20.739 8.883 1.00 45.03 89 SER A N 1
ATOM 644 C CA . SER A 1 89 ? 14.669 -22.065 9.164 1.00 45.03 89 SER A CA 1
ATOM 645 C C . SER A 1 89 ? 15.969 -22.213 8.383 1.00 45.03 89 SER A C 1
ATOM 647 O O . SER A 1 89 ? 15.919 -22.457 7.181 1.00 45.03 89 SER A O 1
ATOM 649 N N . LEU A 1 90 ? 17.063 -21.970 9.115 1.00 42.12 90 LEU A N 1
ATOM 650 C CA . LEU A 1 90 ? 18.385 -22.615 9.055 1.00 42.12 90 LEU A CA 1
ATOM 651 C C . LEU A 1 90 ? 18.960 -22.963 7.674 1.00 42.12 90 LEU A C 1
ATOM 653 O O . LEU A 1 90 ? 18.453 -23.911 7.038 1.00 42.12 90 LEU A O 1
#

Foldseek 3Di:
DVVVVVVVVVCVVVVVVVVLVVCVVCLVVCLVVDPCRCVVVVVSVVVVVVVVVLVVVVVVCCVVDPPPDDPVVSVVVVVVVVDPPDDPDD

Sequence (90 aa):
MAWAIHALVGLLGTGSWAAINGVWVELPLLVPSAPEGWLLPSCLTVIIQLANVGPLAVTLAHRLRPGWLDEVGAIYALLGLGVPSGPASL

pLDDT: mean 79.26, std 11.82, range [42.12, 91.88]